Protein AF-C5LIL3-F1 (afdb_monomer_lite)

Sequence (101 aa):
MDITVTDATNVPDKAYLSIRVGETRRQAPLRLNEPLRFPSDSQESCKVDLFTQVGSSQVSLHQFREVGEQKQSVILHNLAGGPTVELSLSFNHTDPQAKQK

Organism: Perkinsus marinus (strain ATCC 50983 / TXsc) (NCBI:txid423536)

Radius of gyration: 18.89 Å; chains: 1; bounding box: 48×32×47 Å

Foldseek 3Di:
DWDFAADDDPADPQKWKWKAFPPDIDIGGDDHPDIDDDPDPPGPDMDIDIDDDQFDDDDDCPVVQDAAKDKDKDWGDGPVNDDIDIDIDIRHDDDPPPVPD

pLDDT: mean 90.05, std 10.62, range [37.03, 97.94]

Structure (mmCIF, N/CA/C/O backbone):
data_AF-C5LIL3-F1
#
_entry.id   AF-C5LIL3-F1
#
loop_
_atom_site.group_PDB
_atom_site.id
_atom_site.type_symbol
_atom_site.label_atom_id
_atom_site.label_alt_id
_atom_site.label_comp_id
_atom_site.label_asym_id
_atom_site.label_entity_id
_atom_site.label_seq_id
_atom_site.pdbx_PDB_ins_code
_atom_site.Cartn_x
_atom_site.Cartn_y
_atom_site.Cartn_z
_atom_site.occupancy
_atom_site.B_iso_or_equiv
_atom_site.auth_seq_id
_atom_site.auth_comp_id
_atom_site.auth_asym_id
_atom_site.auth_atom_id
_atom_site.pdbx_PDB_model_num
ATOM 1 N N . MET A 1 1 ? -5.718 -17.887 -13.967 1.00 91.88 1 MET A N 1
ATOM 2 C CA . MET A 1 1 ? -4.581 -17.194 -14.606 1.00 91.88 1 MET A CA 1
ATOM 3 C C . MET A 1 1 ? -3.615 -16.750 -13.529 1.00 91.88 1 MET A C 1
ATOM 5 O O . MET A 1 1 ? -4.076 -16.230 -12.516 1.00 91.88 1 MET A O 1
ATOM 9 N N . ASP A 1 2 ? -2.316 -16.918 -13.758 1.00 94.69 2 ASP A N 1
ATOM 10 C CA . ASP A 1 2 ? -1.274 -16.508 -12.815 1.00 94.69 2 ASP A CA 1
ATOM 11 C C . ASP A 1 2 ? -0.449 -15.385 -13.450 1.00 94.69 2 ASP A C 1
ATOM 13 O O . ASP A 1 2 ? -0.026 -15.501 -14.598 1.00 94.69 2 ASP A O 1
ATOM 17 N N . ILE A 1 3 ? -0.251 -14.289 -12.714 1.00 95.69 3 ILE A N 1
ATOM 18 C CA . ILE A 1 3 ? 0.626 -13.187 -13.124 1.00 95.69 3 ILE A CA 1
ATOM 19 C C . ILE A 1 3 ? 1.834 -13.182 -12.191 1.00 95.69 3 ILE A C 1
ATOM 21 O O . ILE A 1 3 ? 1.675 -13.102 -10.972 1.00 95.69 3 ILE A O 1
ATOM 25 N N . THR A 1 4 ? 3.033 -13.237 -12.767 1.00 97.38 4 THR A N 1
ATOM 26 C CA . THR A 1 4 ? 4.301 -13.323 -12.035 1.00 97.38 4 THR A CA 1
ATOM 27 C C . THR A 1 4 ? 5.231 -12.210 -12.494 1.00 97.38 4 THR A C 1
ATOM 29 O O . THR A 1 4 ? 5.449 -12.044 -13.692 1.00 97.38 4 THR A O 1
ATOM 32 N N . VAL A 1 5 ? 5.810 -11.464 -11.551 1.00 96.88 5 VAL A N 1
ATOM 33 C CA . VAL A 1 5 ? 6.897 -10.525 -11.863 1.00 96.88 5 VAL A CA 1
ATOM 34 C C . VAL A 1 5 ? 8.205 -11.304 -11.884 1.00 96.88 5 VAL A C 1
ATOM 36 O O . VAL A 1 5 ? 8.612 -11.849 -10.861 1.00 96.88 5 VAL A O 1
ATOM 39 N N . THR A 1 6 ? 8.849 -11.388 -13.043 1.00 97.94 6 THR A N 1
ATOM 40 C CA . THR A 1 6 ? 10.086 -12.167 -13.227 1.00 97.94 6 THR A CA 1
ATOM 41 C C . THR A 1 6 ? 11.349 -11.331 -13.055 1.00 97.94 6 THR A C 1
ATOM 43 O O . THR A 1 6 ? 12.385 -11.869 -12.680 1.00 97.94 6 THR A O 1
ATOM 46 N N . ASP A 1 7 ? 11.263 -10.026 -13.313 1.00 97.44 7 ASP A N 1
ATOM 47 C CA . ASP A 1 7 ? 12.367 -9.077 -13.184 1.00 97.44 7 ASP A CA 1
ATOM 48 C C . ASP A 1 7 ? 11.841 -7.691 -12.785 1.00 97.44 7 ASP A C 1
ATOM 50 O O . ASP A 1 7 ? 10.687 -7.354 -13.066 1.00 97.44 7 ASP A O 1
ATOM 54 N N . ALA A 1 8 ? 12.674 -6.899 -12.109 1.00 95.44 8 ALA A N 1
ATOM 55 C CA . ALA A 1 8 ? 12.358 -5.526 -11.744 1.00 95.44 8 ALA A CA 1
ATOM 56 C C . ALA A 1 8 ? 13.631 -4.702 -11.502 1.00 95.44 8 ALA A C 1
ATOM 58 O O . ALA A 1 8 ? 14.556 -5.135 -10.820 1.00 95.44 8 ALA A O 1
ATOM 59 N N . THR A 1 9 ? 13.645 -3.467 -11.999 1.00 96.69 9 THR A N 1
ATOM 60 C CA . THR A 1 9 ? 14.744 -2.512 -11.807 1.00 96.69 9 THR A CA 1
ATOM 61 C C . THR A 1 9 ? 14.206 -1.204 -11.232 1.00 96.69 9 THR A C 1
ATOM 63 O O . THR A 1 9 ? 13.050 -0.851 -11.461 1.00 96.69 9 THR A O 1
ATOM 66 N N . ASN A 1 10 ? 15.031 -0.489 -10.458 1.00 94.75 10 ASN A N 1
ATOM 67 C CA . ASN A 1 10 ? 14.676 0.791 -9.822 1.00 94.75 10 ASN A CA 1
ATOM 68 C C . ASN A 1 10 ? 13.417 0.738 -8.927 1.00 94.75 10 ASN A C 1
ATOM 70 O O . ASN A 1 10 ? 12.671 1.712 -8.833 1.00 94.75 10 ASN A O 1
ATOM 74 N N . VAL A 1 11 ? 13.167 -0.400 -8.270 1.00 92.12 11 VAL A N 1
ATOM 75 C CA . VAL A 1 11 ? 12.040 -0.557 -7.340 1.00 92.12 11 VAL A CA 1
ATOM 76 C C . VAL A 1 11 ? 12.374 0.131 -6.013 1.00 92.12 11 VAL A C 1
ATOM 78 O O . VAL A 1 11 ? 13.415 -0.174 -5.433 1.00 92.12 11 VAL A O 1
ATOM 81 N N . PRO A 1 12 ? 11.502 1.011 -5.491 1.00 90.38 12 PRO A N 1
ATOM 82 C CA . PRO A 1 12 ? 11.673 1.570 -4.156 1.00 90.38 12 PRO A CA 1
ATOM 83 C C . PRO A 1 12 ? 11.694 0.494 -3.063 1.00 90.38 12 PRO A C 1
ATOM 85 O O . PRO A 1 12 ? 10.988 -0.516 -3.148 1.00 90.38 12 PRO A O 1
ATOM 88 N N . ASP A 1 13 ? 12.431 0.748 -1.983 1.00 84.75 13 ASP A N 1
ATOM 89 C CA . ASP A 1 13 ? 12.454 -0.153 -0.831 1.00 84.75 13 ASP A CA 1
ATOM 90 C C . ASP A 1 13 ? 11.046 -0.391 -0.270 1.00 84.75 13 ASP A C 1
ATOM 92 O O . ASP A 1 13 ? 10.239 0.531 -0.116 1.00 84.75 13 ASP A O 1
ATOM 96 N N . LYS A 1 14 ? 10.762 -1.654 0.075 1.00 85.75 14 LYS A N 1
ATOM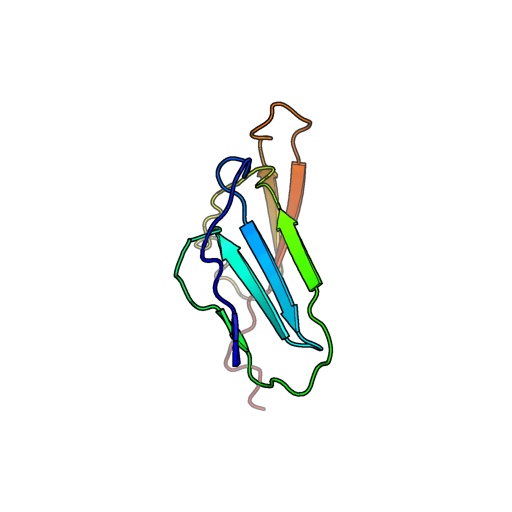 97 C CA . LYS A 1 14 ? 9.482 -2.095 0.662 1.00 85.75 14 LYS A CA 1
ATOM 98 C C . LYS A 1 14 ? 8.258 -1.738 -0.197 1.00 85.75 14 LYS A C 1
ATOM 100 O O . LYS A 1 14 ? 7.176 -1.488 0.341 1.00 85.75 14 LYS A O 1
ATOM 105 N N . ALA A 1 15 ? 8.413 -1.720 -1.521 1.00 92.56 15 ALA A N 1
ATOM 106 C CA . ALA A 1 15 ? 7.297 -1.492 -2.424 1.00 92.56 15 ALA A CA 1
ATOM 107 C C . ALA A 1 15 ? 6.253 -2.623 -2.363 1.00 92.56 15 ALA A C 1
ATOM 109 O O . ALA A 1 15 ? 6.573 -3.810 -2.266 1.00 92.56 15 ALA A O 1
ATOM 110 N N . TYR A 1 16 ? 4.985 -2.237 -2.463 1.00 95.62 16 TYR A N 1
ATOM 111 C CA . TYR A 1 16 ? 3.840 -3.124 -2.595 1.00 95.62 16 TYR A CA 1
ATOM 112 C C . TYR A 1 16 ? 3.332 -3.084 -4.029 1.00 95.62 16 TYR A C 1
ATOM 114 O O . TYR A 1 16 ? 2.971 -2.025 -4.544 1.00 95.62 16 TYR A O 1
ATOM 122 N N . LEU A 1 17 ? 3.260 -4.253 -4.654 1.00 97.12 17 LEU A N 1
ATOM 123 C CA . LEU A 1 17 ? 2.656 -4.440 -5.961 1.00 97.12 17 LEU A CA 1
ATOM 124 C C . LEU A 1 17 ? 1.147 -4.610 -5.805 1.00 97.12 17 LEU A C 1
ATOM 126 O O . LEU A 1 17 ? 0.689 -5.374 -4.957 1.00 97.12 17 LEU A O 1
ATOM 130 N N . SER A 1 18 ? 0.374 -3.937 -6.650 1.00 97.81 18 SER A N 1
ATOM 131 C CA . SER A 1 18 ? -1.064 -4.135 -6.782 1.00 97.81 18 SER A CA 1
ATOM 132 C C . SER A 1 18 ? -1.412 -4.407 -8.236 1.00 97.81 18 SER A C 1
ATOM 134 O O . SER A 1 18 ? -1.285 -3.521 -9.075 1.00 97.81 18 SER A O 1
ATOM 136 N N . ILE A 1 19 ? -1.915 -5.605 -8.523 1.00 97.50 19 ILE A N 1
ATOM 137 C CA . ILE A 1 19 ? -2.433 -5.964 -9.844 1.00 97.50 19 ILE A CA 1
ATOM 138 C C . ILE A 1 19 ? -3.952 -6.127 -9.755 1.00 97.50 19 ILE A C 1
ATOM 140 O O . ILE A 1 19 ? -4.466 -6.823 -8.872 1.00 97.50 19 ILE A O 1
ATOM 144 N N . ARG A 1 20 ? -4.682 -5.474 -10.662 1.00 97.00 20 ARG A N 1
ATOM 145 C CA . ARG A 1 20 ? -6.136 -5.601 -10.816 1.00 97.00 20 ARG A CA 1
ATOM 146 C C . ARG A 1 20 ? -6.472 -6.179 -12.191 1.00 97.00 20 ARG A C 1
ATOM 148 O O . ARG A 1 20 ? -6.059 -5.624 -13.204 1.00 97.00 20 ARG A O 1
ATOM 155 N N . VAL A 1 21 ? -7.262 -7.249 -12.206 1.00 96.06 21 VAL A N 1
ATOM 156 C CA . VAL A 1 21 ? -7.814 -7.897 -13.406 1.00 96.06 21 VAL A CA 1
ATOM 157 C C . VAL A 1 21 ? -9.336 -7.906 -13.255 1.00 96.06 21 VAL A C 1
ATOM 159 O O . VAL A 1 21 ? -9.865 -8.621 -12.398 1.00 96.06 21 VAL A O 1
ATOM 162 N N . GLY A 1 22 ? -10.037 -7.065 -14.021 1.00 93.50 22 GLY A N 1
ATOM 163 C CA . GLY A 1 22 ? -11.468 -6.802 -13.820 1.00 93.50 22 GLY A CA 1
ATOM 164 C C . GLY A 1 22 ? -11.762 -6.353 -12.381 1.00 93.50 22 GLY A C 1
ATOM 165 O O . GLY A 1 22 ? -11.148 -5.413 -11.871 1.00 93.50 22 GLY A O 1
ATOM 166 N N . GLU A 1 23 ? -12.637 -7.086 -11.692 1.00 93.12 23 GLU A N 1
ATOM 167 C CA . GLU A 1 23 ? -13.006 -6.829 -10.290 1.00 93.12 23 GLU A CA 1
ATOM 168 C C . GLU A 1 23 ? -12.024 -7.419 -9.265 1.00 93.12 23 GLU A C 1
ATOM 170 O O . GLU A 1 23 ? -12.076 -7.106 -8.075 1.00 93.12 23 GLU A O 1
ATOM 175 N N . THR A 1 24 ? -11.096 -8.279 -9.694 1.00 95.44 24 THR A N 1
ATOM 176 C CA . THR A 1 24 ? -10.161 -8.922 -8.767 1.00 95.44 24 THR A CA 1
ATOM 177 C C . THR A 1 24 ? -8.913 -8.071 -8.590 1.00 95.44 24 THR A C 1
ATOM 179 O O . THR A 1 24 ? -8.136 -7.898 -9.526 1.00 95.44 24 THR A O 1
ATOM 182 N N . ARG A 1 25 ? -8.665 -7.605 -7.361 1.00 96.81 25 ARG A N 1
ATOM 183 C CA . ARG A 1 25 ? -7.396 -6.982 -6.954 1.00 96.81 25 ARG A CA 1
ATOM 184 C C . ARG A 1 25 ? -6.559 -7.951 -6.115 1.00 96.81 25 ARG A C 1
ATOM 186 O O . ARG A 1 25 ? -7.075 -8.625 -5.220 1.00 96.81 25 ARG A O 1
ATOM 193 N N . ARG A 1 26 ? -5.254 -7.986 -6.378 1.00 96.88 26 ARG A N 1
ATOM 194 C CA . ARG A 1 26 ? -4.231 -8.615 -5.534 1.00 96.88 26 ARG A CA 1
ATOM 195 C C . ARG A 1 26 ? -3.203 -7.557 -5.174 1.00 96.88 26 ARG A C 1
ATOM 197 O O . ARG A 1 26 ? -2.682 -6.907 -6.071 1.00 96.88 26 ARG A O 1
ATOM 204 N N . GLN A 1 27 ? -2.941 -7.376 -3.883 1.00 96.81 27 GLN A N 1
ATOM 205 C CA . GLN A 1 27 ? -1.928 -6.447 -3.394 1.00 96.81 27 GLN A CA 1
ATOM 206 C C . GLN A 1 27 ? -1.048 -7.138 -2.355 1.00 96.81 27 GLN A C 1
ATOM 208 O O . GLN A 1 27 ? -1.569 -7.708 -1.399 1.00 96.81 27 GLN A O 1
ATOM 213 N N . ALA A 1 28 ? 0.267 -7.086 -2.550 1.00 95.25 28 ALA A N 1
ATOM 214 C CA . ALA A 1 28 ? 1.257 -7.747 -1.702 1.00 95.25 28 ALA A CA 1
ATOM 215 C C . ALA A 1 28 ? 2.615 -7.027 -1.793 1.00 95.25 28 ALA A C 1
ATOM 217 O O . ALA A 1 28 ? 2.817 -6.250 -2.730 1.00 95.25 28 ALA A O 1
ATOM 218 N N . PRO A 1 29 ? 3.560 -7.264 -0.862 1.00 95.06 29 PRO A N 1
ATOM 219 C CA . PRO A 1 29 ? 4.951 -6.863 -1.061 1.00 95.06 29 PRO A CA 1
ATOM 220 C C . PRO A 1 29 ? 5.471 -7.388 -2.404 1.00 95.06 29 PRO A C 1
ATOM 222 O O . PRO A 1 29 ? 5.173 -8.529 -2.763 1.00 95.06 29 PRO A O 1
ATOM 225 N N . LEU A 1 30 ? 6.235 -6.581 -3.146 1.00 94.88 30 LEU A N 1
ATOM 226 C CA . LEU A 1 30 ? 6.812 -7.043 -4.407 1.00 94.88 30 LEU A CA 1
ATOM 227 C C . LEU A 1 30 ? 7.803 -8.181 -4.135 1.00 94.88 30 LEU A C 1
ATOM 229 O O . LEU A 1 30 ? 8.785 -8.006 -3.414 1.00 94.88 30 LEU A O 1
ATOM 233 N N . ARG A 1 31 ? 7.551 -9.339 -4.744 1.00 94.75 31 ARG A N 1
ATOM 234 C CA . ARG A 1 31 ? 8.425 -10.510 -4.701 1.00 94.75 31 ARG A CA 1
ATOM 235 C C . ARG A 1 31 ? 8.559 -11.066 -6.107 1.00 94.75 31 ARG A C 1
ATOM 237 O O . ARG A 1 31 ? 7.557 -11.278 -6.789 1.00 94.75 31 ARG A O 1
ATOM 244 N N . LEU A 1 32 ? 9.799 -11.268 -6.540 1.00 96.38 32 LEU A N 1
ATOM 245 C CA . LEU A 1 32 ? 10.069 -11.854 -7.846 1.00 96.38 32 LEU A CA 1
ATOM 246 C C . LEU A 1 32 ? 9.743 -13.345 -7.822 1.00 96.38 32 LEU A C 1
ATOM 248 O O . LEU A 1 32 ? 9.977 -14.023 -6.822 1.00 96.38 32 LEU A O 1
ATOM 252 N N . ASN A 1 33 ? 9.237 -13.847 -8.943 1.00 97.38 33 ASN A N 1
ATOM 253 C CA . ASN A 1 33 ? 8.925 -15.257 -9.167 1.00 97.38 33 ASN A CA 1
ATOM 254 C C . ASN A 1 33 ? 7.844 -15.844 -8.236 1.00 97.38 33 ASN A C 1
ATOM 256 O O . ASN A 1 33 ? 7.690 -17.062 -8.168 1.00 97.38 33 ASN A O 1
ATOM 260 N N . GLU A 1 34 ? 7.059 -14.999 -7.557 1.00 96.12 34 GLU A N 1
ATOM 261 C CA . GLU A 1 34 ? 5.879 -15.418 -6.792 1.00 96.12 34 GLU A CA 1
ATOM 262 C C . GLU A 1 34 ? 4.598 -15.174 -7.617 1.00 96.12 34 GLU A C 1
ATOM 264 O O . GLU A 1 34 ? 4.333 -14.031 -8.006 1.00 96.12 34 GLU A O 1
ATOM 269 N N . PRO A 1 35 ? 3.793 -16.215 -7.913 1.00 95.88 35 PRO A N 1
ATOM 270 C CA . PRO A 1 35 ? 2.604 -16.065 -8.743 1.00 95.88 35 PRO A CA 1
ATOM 271 C C . PRO A 1 35 ? 1.435 -15.440 -7.974 1.00 95.88 35 PRO A C 1
ATOM 273 O O . PRO A 1 35 ? 0.998 -15.945 -6.937 1.00 95.88 35 PRO A O 1
ATOM 276 N N . LEU A 1 36 ? 0.844 -14.389 -8.543 1.00 95.94 36 LEU A N 1
ATOM 277 C CA . LEU A 1 36 ? -0.432 -13.836 -8.098 1.00 95.94 36 LEU A CA 1
ATOM 278 C C . LEU A 1 36 ? -1.573 -14.469 -8.897 1.00 95.94 36 LEU A C 1
ATOM 280 O O . LEU A 1 36 ? -1.686 -14.272 -10.107 1.00 95.94 36 LEU A O 1
ATOM 284 N N . ARG A 1 37 ? -2.439 -15.222 -8.208 1.00 95.31 37 ARG A N 1
ATOM 285 C CA . ARG A 1 37 ? -3.537 -15.975 -8.835 1.00 95.31 37 ARG A CA 1
ATOM 286 C C . ARG A 1 37 ? -4.810 -15.145 -9.005 1.00 95.31 37 ARG A C 1
ATOM 288 O O . ARG A 1 37 ? -5.339 -14.584 -8.032 1.00 95.31 37 ARG A O 1
ATOM 295 N N . PHE A 1 38 ? -5.353 -15.163 -10.220 1.00 95.38 38 PHE A N 1
ATOM 296 C CA . PHE A 1 38 ? -6.597 -14.505 -10.622 1.00 95.38 38 PHE A CA 1
ATOM 297 C C . PHE A 1 38 ? -7.628 -15.520 -11.149 1.00 95.38 38 PHE A C 1
ATOM 299 O O . PHE A 1 38 ? -7.251 -16.486 -11.825 1.00 95.38 38 PHE A O 1
ATOM 306 N N . PRO A 1 39 ? -8.928 -15.315 -10.848 1.00 90.12 39 PRO A N 1
ATOM 307 C CA . PRO A 1 39 ? -9.985 -16.290 -11.125 1.00 90.12 39 PRO A CA 1
ATOM 308 C C . PRO A 1 39 ? -10.370 -16.404 -12.607 1.00 90.12 39 PRO A C 1
ATOM 310 O O . PRO A 1 39 ? -11.007 -17.383 -12.973 1.00 90.12 39 PRO A O 1
ATOM 313 N N . SER A 1 40 ? -10.003 -15.437 -13.453 1.00 84.06 40 SER A N 1
ATOM 314 C CA . SER A 1 40 ? -10.337 -15.418 -14.883 1.00 84.06 40 SER A CA 1
ATOM 315 C C . SER A 1 40 ? -9.220 -14.760 -15.699 1.00 84.06 40 SER A C 1
ATOM 317 O O . SER A 1 40 ? -8.531 -13.873 -15.191 1.00 84.06 40 SER A O 1
ATOM 319 N N . ASP A 1 41 ? -9.058 -15.201 -16.944 1.00 79.06 41 ASP A N 1
ATOM 320 C CA . ASP A 1 41 ? -8.262 -14.599 -18.024 1.00 79.06 41 ASP A CA 1
ATOM 321 C C . ASP A 1 41 ? -9.132 -13.887 -19.074 1.00 79.06 41 ASP A C 1
ATOM 323 O O . ASP A 1 41 ? -8.619 -13.376 -20.062 1.00 79.06 41 ASP A O 1
ATOM 327 N N . SER A 1 42 ? -10.446 -13.793 -18.854 1.00 86.69 42 SER A N 1
ATOM 328 C CA . SER A 1 42 ? -11.398 -13.211 -19.808 1.00 86.69 42 SER A CA 1
ATOM 329 C C . SER A 1 42 ? -11.257 -11.695 -20.013 1.00 86.69 42 SER A C 1
ATOM 331 O O . SER A 1 42 ? -12.098 -11.090 -20.672 1.00 86.69 42 SER A O 1
ATOM 333 N N . GLN A 1 43 ? -10.289 -11.056 -19.358 1.00 91.62 43 GLN A N 1
ATOM 334 C CA . GLN A 1 43 ? -10.073 -9.614 -19.408 1.00 91.62 43 GLN A CA 1
ATOM 335 C C . GLN A 1 43 ? -8.945 -9.309 -20.391 1.00 91.62 43 GLN A C 1
ATOM 337 O O . GLN A 1 43 ? -7.876 -9.904 -20.307 1.00 91.62 43 GLN A O 1
ATOM 342 N N . GLU A 1 44 ? -9.156 -8.336 -21.276 1.00 92.62 44 GLU A N 1
ATOM 343 C CA . GLU A 1 44 ? -8.167 -7.955 -22.297 1.00 92.62 44 GLU A CA 1
ATOM 344 C C . GLU A 1 44 ? -6.958 -7.202 -21.721 1.00 92.62 44 GLU A C 1
ATOM 346 O O . GLU A 1 44 ? -5.903 -7.135 -22.347 1.00 92.62 44 GLU A O 1
ATOM 351 N N . SER A 1 45 ? -7.096 -6.613 -20.529 1.00 93.88 45 SER A N 1
ATOM 352 C CA . SER A 1 45 ? -6.025 -5.867 -19.871 1.00 93.88 45 SER A CA 1
ATOM 353 C C . SER A 1 45 ? -6.055 -6.019 -18.350 1.00 93.88 45 SER A C 1
ATOM 355 O O . SER A 1 45 ? -7.053 -6.423 -17.746 1.00 93.88 45 SER A O 1
ATOM 357 N N . CYS A 1 46 ? -4.934 -5.675 -17.718 1.00 95.44 46 CYS A N 1
ATOM 358 C CA . CYS A 1 46 ? -4.817 -5.566 -16.270 1.00 95.44 46 CYS A CA 1
ATOM 359 C C . CYS A 1 46 ? -4.199 -4.217 -15.887 1.00 95.44 46 CYS A C 1
ATOM 361 O O . CYS A 1 46 ? -3.435 -3.630 -16.654 1.00 95.44 46 CYS A O 1
ATOM 363 N N . LYS A 1 47 ? -4.523 -3.723 -14.690 1.00 97.38 47 LYS A N 1
ATOM 364 C CA . LYS A 1 47 ? -3.899 -2.529 -14.112 1.00 97.38 47 LYS A CA 1
ATOM 365 C C . LYS A 1 47 ? -2.806 -2.946 -13.138 1.00 97.38 47 LYS A C 1
ATOM 367 O O . LYS A 1 47 ? -3.066 -3.766 -12.258 1.00 97.38 47 LYS A O 1
ATOM 372 N N . VAL A 1 48 ? -1.631 -2.336 -13.259 1.00 97.69 48 VAL A N 1
ATOM 373 C CA . VAL A 1 48 ? -0.489 -2.544 -12.363 1.00 97.69 48 VAL A CA 1
ATOM 374 C C . VAL A 1 48 ? -0.154 -1.225 -11.672 1.00 97.69 48 VAL A C 1
ATOM 376 O O . VAL A 1 48 ? 0.168 -0.246 -12.335 1.00 97.69 48 VAL A O 1
ATOM 379 N N . ASP A 1 49 ? -0.238 -1.205 -10.345 1.00 97.69 49 ASP A N 1
ATOM 380 C CA . ASP A 1 49 ? 0.145 -0.076 -9.497 1.00 97.69 49 ASP A CA 1
ATOM 381 C C . ASP A 1 49 ? 1.275 -0.513 -8.547 1.00 97.69 49 ASP A C 1
ATOM 383 O O . ASP A 1 49 ? 1.262 -1.637 -8.035 1.00 97.69 49 ASP A O 1
ATOM 387 N N . LEU A 1 50 ? 2.225 0.382 -8.269 1.00 96.06 50 LEU A N 1
ATOM 388 C CA . LEU A 1 50 ? 3.284 0.180 -7.278 1.00 96.06 50 LEU A CA 1
ATOM 389 C C . LEU A 1 50 ? 3.160 1.241 -6.180 1.00 96.06 50 LEU A C 1
ATOM 391 O O . LEU A 1 50 ? 3.116 2.435 -6.466 1.00 96.06 50 LEU A O 1
ATOM 395 N N . PHE A 1 51 ? 3.103 0.803 -4.926 1.00 95.19 51 PHE A N 1
ATOM 396 C CA . PHE A 1 51 ? 2.945 1.670 -3.761 1.00 95.19 51 PHE A CA 1
ATOM 397 C C . PHE A 1 51 ? 4.166 1.593 -2.858 1.00 95.19 51 PHE A C 1
ATOM 399 O O . PHE A 1 51 ? 4.737 0.522 -2.670 1.00 95.19 51 PHE A O 1
ATOM 406 N N . THR A 1 52 ? 4.519 2.704 -2.225 1.00 91.62 52 THR A N 1
ATOM 407 C CA . THR A 1 52 ? 5.471 2.724 -1.115 1.00 91.62 52 THR A CA 1
ATOM 408 C C . THR A 1 52 ? 4.726 2.841 0.205 1.00 91.62 52 THR A C 1
ATOM 410 O O . THR A 1 52 ? 3.684 3.494 0.311 1.00 91.62 52 THR A O 1
ATOM 413 N N . GLN A 1 53 ? 5.248 2.183 1.236 1.00 90.00 53 GLN A N 1
ATOM 414 C CA . GLN A 1 53 ? 4.704 2.323 2.577 1.00 90.00 53 GLN A CA 1
ATOM 415 C C . GLN A 1 53 ? 5.058 3.709 3.128 1.00 90.00 53 GLN A C 1
ATOM 417 O O . GLN A 1 53 ? 6.228 4.015 3.340 1.00 90.00 53 GLN A O 1
ATOM 422 N N . VAL A 1 54 ? 4.042 4.530 3.402 1.00 91.69 54 VAL A N 1
ATOM 423 C CA . VAL A 1 54 ? 4.235 5.869 3.984 1.00 91.69 54 VAL A CA 1
ATOM 424 C C . VAL A 1 54 ? 4.572 5.784 5.476 1.00 91.69 54 VAL A C 1
ATOM 426 O O . VAL A 1 54 ? 5.434 6.513 5.947 1.00 91.69 54 VAL A O 1
ATOM 429 N N . GLY A 1 55 ? 3.942 4.870 6.219 1.00 91.81 55 GLY A N 1
ATOM 430 C CA . GLY A 1 55 ? 4.161 4.653 7.652 1.00 91.81 55 GLY A CA 1
ATOM 431 C C . GLY A 1 55 ? 3.448 3.392 8.143 1.00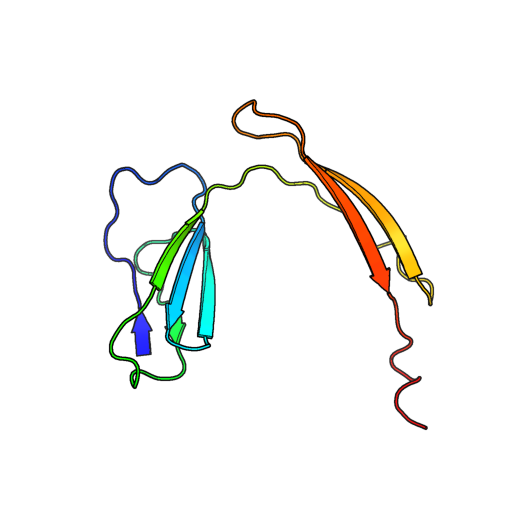 91.81 55 GLY A C 1
ATOM 432 O O . GLY A 1 55 ? 2.633 2.817 7.423 1.00 91.81 55 GLY A O 1
ATOM 433 N N . SER A 1 56 ? 3.771 2.926 9.349 1.00 92.69 56 SER A N 1
ATOM 434 C CA . SER A 1 56 ? 3.082 1.800 10.002 1.00 92.69 56 SER A CA 1
ATOM 435 C C . SER A 1 56 ? 3.075 1.956 11.512 1.00 92.69 56 SER A C 1
ATOM 437 O O . SER A 1 56 ? 4.039 2.455 12.084 1.00 92.69 56 SER A O 1
ATOM 439 N N . SER A 1 57 ? 2.023 1.450 12.146 1.00 94.50 57 SER A N 1
ATOM 440 C CA . SER A 1 57 ? 1.930 1.306 13.594 1.00 94.50 57 SER A CA 1
ATOM 441 C C . SER A 1 57 ? 1.199 0.009 13.924 1.00 94.50 57 SER A C 1
ATOM 443 O O . SER A 1 57 ? 0.328 -0.430 13.169 1.00 94.50 57 SER A O 1
ATOM 445 N N . GLN A 1 58 ? 1.579 -0.622 15.031 1.00 93.88 58 GLN A N 1
ATOM 446 C CA . GLN A 1 58 ? 0.908 -1.807 15.544 1.00 93.88 58 GLN A CA 1
ATOM 447 C C . GLN A 1 58 ? -0.143 -1.377 16.565 1.00 93.88 58 GLN A C 1
ATOM 449 O O . GLN A 1 58 ? 0.168 -0.699 17.541 1.00 93.88 58 GLN A O 1
ATOM 454 N N . VAL A 1 59 ? -1.386 -1.809 16.359 1.00 92.44 59 VAL A N 1
ATOM 455 C CA . VAL A 1 59 ? -2.501 -1.520 17.265 1.00 92.44 59 VAL A CA 1
ATOM 456 C C . VAL A 1 59 ? -2.876 -2.797 18.009 1.00 92.44 59 VAL A C 1
ATOM 458 O O . VAL A 1 59 ? -3.153 -3.823 17.387 1.00 92.44 59 VAL A O 1
ATOM 461 N N . SER A 1 60 ? -2.882 -2.749 19.343 1.00 90.88 60 SER A N 1
ATOM 462 C CA . SER A 1 60 ? -3.334 -3.876 20.163 1.00 90.88 60 SER A CA 1
ATOM 463 C C . SER A 1 60 ? -4.852 -4.015 20.094 1.00 90.88 60 SER A C 1
ATOM 465 O O . SER A 1 60 ? -5.578 -3.061 20.356 1.00 90.88 60 SER A O 1
ATOM 467 N N . LEU A 1 61 ? -5.337 -5.223 19.798 1.00 90.06 61 LEU A N 1
ATOM 468 C CA . LEU A 1 61 ? -6.772 -5.524 19.781 1.00 90.06 61 LEU A CA 1
ATOM 469 C C . LEU A 1 61 ? -7.336 -5.901 21.157 1.00 90.06 61 LEU A C 1
ATOM 471 O O . LEU A 1 61 ? -8.542 -6.092 21.291 1.00 90.06 61 LEU A O 1
ATOM 475 N N . HIS A 1 62 ? -6.489 -6.035 22.185 1.00 87.94 62 HIS A N 1
ATOM 476 C CA . HIS A 1 62 ? -6.919 -6.482 23.516 1.00 87.94 62 HIS A CA 1
ATOM 477 C C . HIS A 1 62 ? -8.015 -5.583 24.115 1.00 87.94 62 HIS A C 1
ATOM 479 O O . HIS A 1 62 ? -8.925 -6.075 24.772 1.00 87.94 62 HIS A O 1
ATOM 485 N N . GLN A 1 63 ? -7.945 -4.282 23.836 1.00 81.81 63 GLN A N 1
ATOM 486 C CA . GLN A 1 63 ? -8.865 -3.256 24.331 1.00 81.81 63 GLN A CA 1
ATOM 487 C C . GLN A 1 63 ? -10.186 -3.138 23.543 1.00 81.81 63 GLN A C 1
ATOM 489 O O . GLN A 1 63 ? -11.047 -2.370 23.944 1.00 81.81 63 GLN A O 1
ATOM 494 N N . PHE A 1 64 ? -10.376 -3.882 22.444 1.00 87.06 64 PHE A N 1
ATOM 495 C CA . PHE A 1 64 ? -11.575 -3.787 21.586 1.00 87.06 64 PHE A CA 1
ATOM 496 C C . PHE A 1 64 ? -12.426 -5.064 21.603 1.00 87.06 64 PHE A C 1
ATOM 498 O O . PHE A 1 64 ? -13.033 -5.433 20.599 1.00 87.06 64 PHE A O 1
ATOM 505 N N . ARG A 1 65 ? -12.411 -5.793 22.724 1.00 84.50 65 ARG A N 1
ATOM 506 C CA . ARG A 1 65 ? -13.165 -7.048 22.885 1.00 84.50 65 ARG A CA 1
ATOM 507 C C . ARG A 1 65 ? -14.596 -6.842 23.378 1.00 84.50 65 ARG A C 1
ATOM 509 O O . ARG A 1 65 ? -15.390 -7.773 23.316 1.00 84.50 65 ARG A O 1
ATOM 516 N N . GLU A 1 66 ? -14.908 -5.661 23.896 1.00 83.69 66 GLU A N 1
ATOM 517 C CA . GLU A 1 66 ? -16.248 -5.336 24.378 1.00 83.69 66 GLU A CA 1
ATOM 518 C C . GLU A 1 66 ? -17.205 -5.101 23.206 1.00 83.69 66 GLU A C 1
ATOM 520 O O . GLU A 1 66 ? -16.818 -4.546 22.176 1.00 83.69 66 GLU A O 1
ATOM 525 N N . VAL A 1 67 ? -18.457 -5.544 23.357 1.00 83.81 67 VAL A N 1
ATOM 526 C CA . VAL A 1 67 ? -19.510 -5.336 22.355 1.00 83.81 67 VAL A CA 1
ATOM 527 C C . VAL A 1 67 ? -19.805 -3.846 22.226 1.00 83.81 67 VAL A C 1
ATOM 529 O O . VAL A 1 67 ? -20.013 -3.157 23.223 1.00 83.81 67 VAL A O 1
ATOM 532 N N . GLY A 1 68 ? -19.887 -3.370 20.987 1.00 85.00 68 GLY A N 1
ATOM 533 C CA . GLY A 1 68 ? -20.168 -1.973 20.673 1.00 85.00 68 GLY A CA 1
ATOM 534 C C . GLY A 1 68 ? -19.086 -1.325 19.814 1.00 85.00 68 GLY A C 1
ATOM 535 O O . GLY A 1 68 ? -18.168 -1.988 19.325 1.00 85.00 68 GLY A O 1
ATOM 536 N N . GLU A 1 69 ? -19.241 -0.019 19.596 1.00 90.56 69 G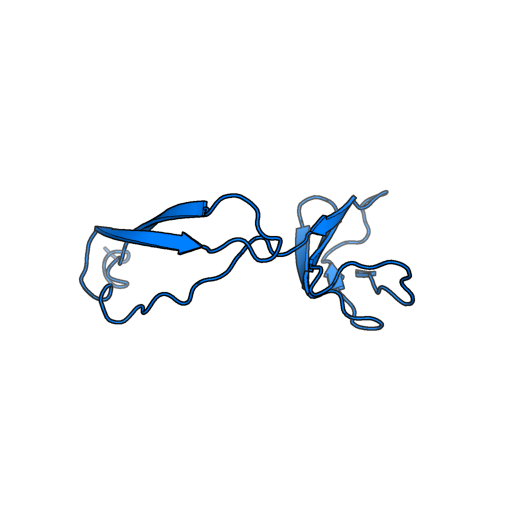LU A N 1
ATOM 537 C CA . GLU A 1 69 ? -18.268 0.795 18.872 1.00 90.56 69 GLU A CA 1
ATOM 538 C C . GLU A 1 69 ? -17.170 1.275 19.830 1.00 90.56 69 GLU A C 1
ATOM 540 O O . GLU A 1 69 ? -17.443 1.854 20.883 1.00 90.56 69 GLU A O 1
ATOM 545 N N . GLN A 1 70 ? -15.917 1.066 19.444 1.00 91.81 70 GLN A N 1
ATOM 546 C CA . GLN A 1 70 ? -14.734 1.589 20.120 1.00 91.81 70 GLN A CA 1
ATOM 547 C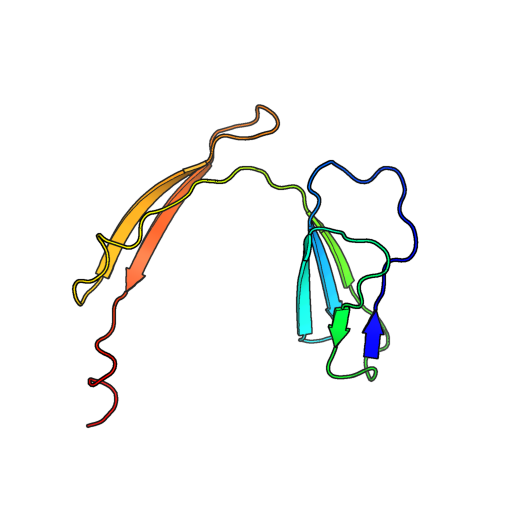 C . GLN A 1 70 ? -13.885 2.359 19.109 1.00 91.81 70 GLN A C 1
ATOM 549 O O . GLN A 1 70 ? -13.705 1.909 17.978 1.00 91.81 70 GLN A O 1
ATOM 554 N N . LYS A 1 71 ? -13.343 3.517 19.495 1.00 93.00 71 LYS A N 1
ATOM 555 C CA . LYS A 1 71 ? -12.536 4.366 18.603 1.00 93.00 71 LYS A CA 1
ATOM 556 C C . LYS A 1 71 ? -11.109 4.502 19.118 1.00 93.00 71 LYS A C 1
ATOM 558 O O . LYS A 1 71 ? -10.894 4.601 20.320 1.00 93.00 71 LYS A O 1
ATOM 563 N N . GLN A 1 72 ? -10.143 4.537 18.205 1.00 93.81 72 GLN A N 1
ATOM 564 C CA . GLN A 1 72 ? -8.727 4.731 18.523 1.00 93.81 72 GLN A CA 1
ATOM 565 C C . GLN A 1 72 ? -8.049 5.574 17.446 1.00 93.81 72 GLN A C 1
ATOM 567 O O . GLN A 1 72 ? -8.122 5.244 16.262 1.00 93.81 72 GLN A O 1
ATOM 572 N N . SER A 1 73 ? -7.333 6.619 17.863 1.00 95.12 73 SER A N 1
ATOM 573 C CA . SER A 1 73 ? -6.415 7.340 16.978 1.00 95.12 73 SER A CA 1
ATOM 574 C C . SER A 1 73 ? -5.084 6.601 16.859 1.00 95.12 73 SER A C 1
ATOM 576 O O . SER A 1 73 ? -4.545 6.098 17.847 1.00 95.12 73 SER A O 1
ATOM 578 N N . VAL A 1 74 ? -4.544 6.547 15.646 1.00 96.12 74 VAL A N 1
ATOM 579 C CA . VAL A 1 74 ? -3.253 5.940 15.325 1.00 96.12 74 VAL A CA 1
ATOM 580 C C . VAL A 1 74 ? -2.402 6.963 14.599 1.00 96.12 74 VAL A C 1
ATOM 582 O O . VAL A 1 74 ? -2.814 7.527 13.588 1.00 96.12 74 VAL A O 1
ATOM 585 N N . ILE A 1 75 ? -1.192 7.157 15.107 1.00 95.62 75 ILE A N 1
ATOM 586 C CA . ILE A 1 75 ? -0.194 8.042 14.521 1.00 95.62 75 ILE A CA 1
ATOM 587 C C . ILE A 1 75 ? 0.789 7.184 13.723 1.00 95.62 75 ILE A C 1
ATOM 589 O O . ILE A 1 75 ? 1.386 6.246 14.253 1.00 95.62 75 ILE A O 1
ATOM 593 N N . LEU A 1 76 ? 0.947 7.497 12.439 1.00 96.06 76 LEU A N 1
ATOM 594 C CA . LEU A 1 76 ? 1.913 6.874 11.544 1.00 96.06 76 LEU A CA 1
ATOM 595 C C . LEU A 1 76 ? 3.024 7.877 11.244 1.00 96.06 76 LEU A C 1
ATOM 597 O O . LEU A 1 76 ? 2.817 8.872 10.545 1.00 96.06 76 LEU A O 1
ATOM 601 N N . HIS A 1 77 ? 4.219 7.596 11.754 1.00 93.12 77 HIS A N 1
ATOM 602 C CA . HIS A 1 77 ? 5.403 8.371 11.409 1.00 93.12 77 HIS A CA 1
ATOM 603 C C . HIS A 1 77 ? 5.815 8.072 9.970 1.00 93.12 77 HIS A C 1
ATOM 605 O O . HIS A 1 77 ? 5.903 6.909 9.564 1.00 93.12 77 HIS A O 1
ATOM 611 N N . ASN A 1 78 ? 6.047 9.134 9.203 1.00 91.56 78 ASN A N 1
ATOM 612 C CA . ASN A 1 78 ? 6.402 9.014 7.803 1.00 91.56 78 ASN A CA 1
ATOM 613 C C . ASN A 1 78 ? 7.830 8.482 7.653 1.00 91.56 78 ASN A C 1
ATOM 615 O O . ASN A 1 78 ? 8.778 9.081 8.160 1.00 91.56 78 ASN A O 1
ATOM 619 N N . LEU A 1 79 ? 7.992 7.380 6.926 1.00 86.56 79 LEU A N 1
ATOM 620 C CA . LEU A 1 79 ? 9.293 6.738 6.735 1.00 86.56 79 LEU A CA 1
ATOM 621 C C . LEU A 1 79 ? 10.242 7.559 5.850 1.00 86.56 79 LEU A C 1
ATOM 623 O O . LEU A 1 79 ? 11.454 7.421 5.974 1.00 86.56 79 LEU A O 1
ATOM 627 N N . ALA A 1 80 ? 9.705 8.420 4.986 1.00 86.25 80 ALA A N 1
ATOM 628 C CA . ALA A 1 80 ? 10.468 9.285 4.088 1.00 86.25 80 ALA A CA 1
ATOM 629 C C . ALA A 1 80 ? 10.654 10.712 4.642 1.00 86.25 80 ALA A C 1
ATOM 631 O O . ALA A 1 80 ? 10.997 11.623 3.893 1.00 86.25 80 ALA A O 1
ATOM 632 N N . GLY A 1 81 ? 10.386 10.936 5.936 1.00 85.44 81 GLY A N 1
ATOM 633 C CA . GLY A 1 81 ? 10.520 12.254 6.571 1.00 85.44 81 GLY A CA 1
ATOM 634 C C . GLY A 1 81 ? 9.426 13.264 6.200 1.00 85.44 81 GLY A C 1
ATOM 635 O O . GLY A 1 81 ? 9.565 14.450 6.487 1.00 85.44 81 GLY A O 1
ATOM 636 N N . GLY A 1 82 ? 8.342 12.814 5.559 1.00 86.12 82 GLY A N 1
ATOM 637 C CA . GLY A 1 82 ? 7.162 13.637 5.282 1.00 86.12 82 GLY A CA 1
ATOM 638 C C . GLY A 1 82 ? 6.276 13.883 6.517 1.00 86.12 82 GLY A C 1
ATOM 639 O O . GLY A 1 82 ? 6.639 13.513 7.636 1.00 86.12 82 GLY A O 1
ATOM 640 N N . PRO A 1 83 ? 5.085 14.485 6.340 1.00 92.50 83 PRO A N 1
ATOM 641 C CA . PRO A 1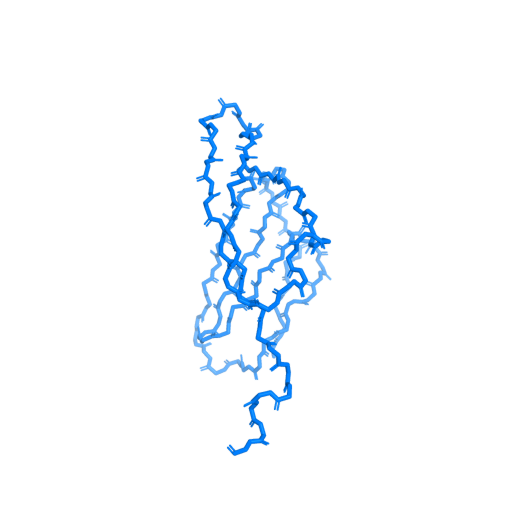 83 ? 4.181 14.751 7.452 1.00 92.50 83 PRO A CA 1
ATOM 642 C C . PRO A 1 83 ? 3.705 13.451 8.104 1.00 92.50 83 PRO A C 1
ATOM 644 O O . PRO A 1 83 ? 3.455 12.448 7.427 1.00 92.50 83 PRO A O 1
ATOM 647 N N . THR A 1 84 ? 3.553 13.496 9.425 1.00 93.94 84 THR A N 1
ATOM 648 C CA . THR A 1 84 ? 2.900 12.445 10.203 1.00 93.94 84 THR A CA 1
ATOM 649 C C . THR A 1 84 ? 1.450 12.289 9.751 1.00 93.94 84 THR A C 1
ATOM 651 O O . THR A 1 84 ? 0.749 13.281 9.553 1.00 93.94 84 THR A O 1
ATOM 654 N N . VAL A 1 85 ? 0.997 11.046 9.605 1.00 95.25 85 VAL A N 1
ATOM 655 C CA . VAL A 1 85 ? -0.394 10.735 9.262 1.00 95.25 85 VAL A CA 1
ATOM 656 C C . VAL A 1 85 ? -1.127 10.314 10.527 1.00 95.25 85 VAL A C 1
ATOM 658 O O . VAL A 1 85 ? -0.673 9.414 11.230 1.00 95.25 85 VAL A O 1
ATOM 661 N N . GLU A 1 86 ? -2.268 10.935 10.802 1.00 96.12 86 GLU A N 1
ATOM 662 C CA . GLU A 1 86 ? -3.170 10.523 11.875 1.00 96.12 86 GLU A CA 1
ATOM 663 C C . GLU A 1 86 ? -4.416 9.864 11.279 1.00 96.12 86 GLU A C 1
ATOM 665 O O . GLU A 1 86 ? -5.035 10.396 10.357 1.00 96.12 86 GLU A O 1
ATOM 670 N N . LEU A 1 87 ? -4.772 8.688 11.793 1.00 95.94 87 LEU A N 1
ATOM 671 C CA . LEU A 1 87 ? -5.954 7.931 11.391 1.00 95.94 87 LEU A CA 1
ATOM 672 C C . LEU A 1 87 ? -6.846 7.683 12.603 1.00 95.94 87 LEU A C 1
ATOM 674 O O . LEU A 1 87 ? -6.358 7.255 13.646 1.00 95.94 87 LEU A O 1
ATOM 678 N N . SER A 1 88 ? -8.156 7.857 12.450 1.00 96.19 88 SER A N 1
ATOM 679 C CA . SER A 1 88 ? -9.142 7.411 13.439 1.00 96.19 88 SER A CA 1
ATOM 680 C C . SER A 1 88 ? -9.736 6.075 13.002 1.00 96.19 88 SER A C 1
ATOM 682 O O . SER A 1 88 ? -10.389 5.985 11.964 1.00 96.19 88 SER A O 1
ATOM 684 N N . LEU A 1 89 ? -9.508 5.032 13.794 1.00 94.75 89 LEU A N 1
ATOM 685 C CA . LEU A 1 89 ? -10.063 3.700 13.574 1.00 94.75 89 LEU A CA 1
ATOM 686 C C . LEU A 1 89 ? -11.321 3.517 14.429 1.00 94.75 89 LEU A C 1
ATOM 688 O O . LEU A 1 89 ? -11.318 3.877 15.605 1.00 94.75 89 LEU A O 1
ATOM 692 N N . SER A 1 90 ? -12.373 2.939 13.844 1.00 93.25 90 SER A N 1
ATOM 693 C CA . SER A 1 90 ? -13.578 2.485 14.549 1.00 93.25 90 SER A CA 1
ATOM 694 C C . SER A 1 90 ? -13.633 0.959 14.505 1.00 93.25 90 SER A C 1
ATOM 696 O O . SER A 1 90 ? -13.610 0.351 13.432 1.00 93.25 90 SER A O 1
ATOM 698 N N . PHE A 1 91 ? -13.667 0.347 15.682 1.00 90.88 91 PHE A N 1
ATOM 699 C CA . PHE A 1 91 ? -13.790 -1.086 15.890 1.00 90.88 91 PHE A CA 1
ATOM 700 C C . PHE A 1 91 ? -15.217 -1.370 16.336 1.00 90.88 91 PHE A C 1
ATOM 702 O O . PHE A 1 91 ? -15.635 -0.933 17.404 1.00 90.88 91 PHE A O 1
ATOM 709 N N . ASN A 1 92 ? -15.960 -2.105 15.513 1.00 89.44 92 ASN A N 1
ATOM 710 C CA . ASN A 1 92 ? -17.317 -2.532 15.828 1.00 89.44 92 ASN A CA 1
ATOM 711 C C . ASN A 1 92 ? -17.300 -4.027 16.126 1.00 89.44 92 ASN A C 1
ATOM 713 O O . ASN A 1 92 ? -17.270 -4.847 15.204 1.00 89.44 92 ASN A O 1
ATOM 717 N N . HIS A 1 93 ? -17.288 -4.382 17.411 1.00 83.06 93 HIS A N 1
ATOM 718 C CA . HIS A 1 93 ? -17.399 -5.776 17.820 1.00 83.06 93 HIS A CA 1
ATOM 719 C C . HIS A 1 93 ? -18.880 -6.158 17.883 1.00 83.06 93 HIS A C 1
ATOM 721 O O . HIS A 1 93 ? -19.606 -5.760 18.795 1.00 83.06 93 HIS A O 1
ATOM 727 N N . THR A 1 94 ? -19.344 -6.901 16.879 1.00 79.50 94 THR A N 1
ATOM 728 C CA . THR A 1 94 ? -20.689 -7.485 16.878 1.00 79.50 94 THR A CA 1
ATOM 729 C C . THR A 1 94 ? -20.648 -8.855 17.534 1.00 79.50 94 THR A C 1
ATOM 731 O O . THR A 1 94 ? -19.837 -9.686 17.121 1.00 79.50 94 THR A O 1
ATOM 734 N N . ASP A 1 95 ? -21.550 -9.112 18.481 1.00 71.56 95 ASP A N 1
ATOM 735 C CA . ASP A 1 95 ? -21.771 -10.458 19.007 1.00 71.56 95 ASP A CA 1
ATOM 736 C C . ASP A 1 95 ? -22.082 -11.420 17.837 1.00 71.56 95 ASP A C 1
ATOM 738 O O . ASP A 1 95 ? -23.066 -11.203 17.114 1.00 71.56 95 ASP A O 1
ATOM 742 N N . PRO A 1 96 ? -21.266 -12.468 17.608 1.00 63.16 96 PRO A N 1
ATOM 743 C CA . PRO A 1 96 ? -21.512 -13.439 16.548 1.00 63.16 96 PRO A CA 1
ATOM 744 C C . PRO A 1 96 ? -22.888 -14.117 16.658 1.00 63.16 96 PRO A C 1
ATOM 746 O O . PRO A 1 96 ? -23.423 -14.558 15.640 1.00 63.16 96 PRO A O 1
ATOM 749 N N . GLN A 1 97 ? -23.478 -14.187 17.859 1.00 61.31 97 GLN A N 1
ATOM 750 C CA . GLN A 1 97 ? -24.768 -14.841 18.104 1.00 61.31 97 GLN A CA 1
ATOM 751 C C . GLN A 1 97 ? -25.985 -13.956 17.784 1.00 61.31 97 GLN A C 1
ATOM 753 O O . GLN A 1 97 ? -27.092 -14.470 17.634 1.00 61.31 97 GLN A O 1
ATOM 758 N N . ALA A 1 98 ? -25.811 -12.644 17.596 1.00 56.75 98 ALA A N 1
ATOM 759 C CA . ALA A 1 9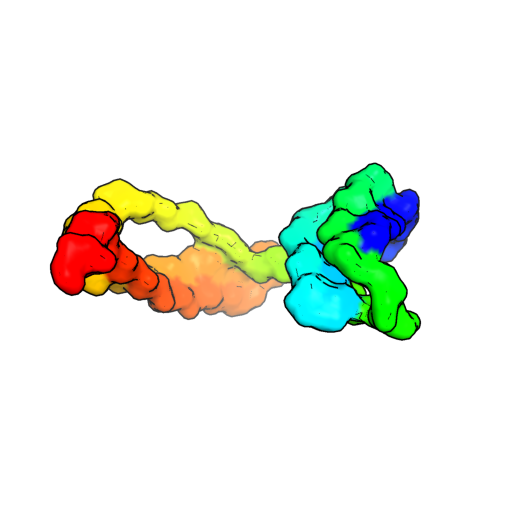8 ? -26.928 -11.726 17.348 1.00 56.75 98 ALA A CA 1
ATOM 760 C C . ALA A 1 98 ? -27.529 -11.825 15.929 1.00 56.75 98 ALA A C 1
ATOM 762 O O . ALA A 1 98 ? -28.603 -11.285 15.681 1.00 56.75 98 ALA A O 1
ATOM 763 N N . LYS A 1 99 ? -26.869 -12.517 14.987 1.00 51.94 99 LYS A N 1
ATOM 764 C CA . LYS A 1 99 ? -27.361 -12.697 13.604 1.00 51.94 99 LYS A CA 1
ATOM 765 C C . LYS A 1 99 ? -28.258 -13.929 13.402 1.00 51.94 99 LYS A C 1
ATOM 767 O O . LYS A 1 99 ? -28.615 -14.224 12.266 1.00 51.94 99 LYS A O 1
ATOM 772 N N . GLN A 1 100 ? -28.608 -14.651 14.468 1.00 50.34 100 GLN A N 1
ATOM 773 C CA . GLN A 1 100 ? -29.495 -15.820 14.419 1.00 50.34 100 GLN A CA 1
ATOM 774 C C . GLN A 1 100 ? -30.739 -15.617 15.296 1.00 50.34 100 GLN A C 1
ATOM 776 O O . GLN A 1 100 ? -30.921 -16.333 16.277 1.00 50.34 100 GLN A O 1
ATOM 781 N N . LYS A 1 101 ? -31.593 -14.642 14.974 1.00 37.03 101 LYS A N 1
ATOM 782 C CA . LYS A 1 101 ? -32.993 -14.602 15.427 1.00 37.03 101 LYS A CA 1
ATOM 783 C C . LYS A 1 101 ? -33.881 -13.985 14.361 1.00 37.03 101 LYS A C 1
ATOM 785 O O . LYS A 1 101 ? -33.416 -13.019 13.718 1.00 37.03 101 LYS A O 1
#

Secondary structure (DSSP, 8-state):
-EEE----SSPPTT-EEEEEETTEEEEEE--TT-EEE-S----S--EEEEE---------SGGG-SSEEEEEEEEE--TTS-PPEEEEEEEEE--GGGG--